Protein AF-A0A383AVW8-F1 (afdb_monomer)

Radius of gyration: 27.73 Å; Cα contacts (8 Å, |Δi|>4): 42; chains: 1; bounding box: 60×27×69 Å

Nearest PDB structures (foldseek):
  5b3h-assembly2_E  TM=4.898E-01  e=8.599E+00  Arabidopsis thaliana

Secondary structure (DSSP, 8-state):
-HHHHHHHHHHHHHTTS------------PPEEEE-PPPP-SSS-HHHHHHHHHHHHHHHHHTSSEEEE-GGGT--

Structure (mmCIF, N/CA/C/O backbone):
data_AF-A0A383AVW8-F1
#
_entry.id   AF-A0A383AVW8-F1
#
loop_
_atom_site.group_PDB
_atom_site.id
_atom_site.type_symbol
_atom_site.label_atom_id
_atom_site.label_alt_id
_atom_site.label_comp_id
_atom_site.label_asym_id
_atom_site.label_entity_id
_atom_site.label_seq_id
_atom_site.pdbx_PDB_ins_code
_atom_site.Cartn_x
_atom_site.Cartn_y
_atom_site.Cartn_z
_atom_site.occupancy
_atom_site.B_iso_or_equiv
_atom_site.auth_seq_id
_atom_site.auth_comp_id
_atom_site.auth_asym_id
_atom_site.auth_atom_id
_atom_site.pdbx_PDB_model_num
ATOM 1 N N . MET A 1 1 ? 42.083 -16.608 -54.799 1.00 65.75 1 MET A N 1
ATOM 2 C CA . MET A 1 1 ? 42.592 -15.666 -53.772 1.00 65.75 1 MET A CA 1
ATOM 3 C C . MET A 1 1 ? 41.627 -14.511 -53.508 1.00 65.75 1 MET A C 1
ATOM 5 O O . MET A 1 1 ? 41.161 -14.394 -52.388 1.00 65.75 1 MET A O 1
ATOM 9 N N . LYS A 1 2 ? 41.230 -13.732 -54.528 1.00 61.41 2 LYS A N 1
ATOM 10 C CA . LYS A 1 2 ? 40.316 -12.576 -54.385 1.00 61.41 2 LYS A CA 1
ATOM 11 C C . LYS A 1 2 ? 38.983 -12.883 -53.674 1.00 61.41 2 LYS A C 1
ATOM 13 O O . LYS A 1 2 ? 38.613 -12.166 -52.762 1.00 61.41 2 LYS A O 1
ATOM 18 N N . LYS A 1 3 ? 38.311 -13.990 -54.023 1.00 61.97 3 LYS A N 1
ATOM 19 C CA . LYS A 1 3 ? 37.008 -14.365 -53.432 1.00 61.97 3 LYS A CA 1
ATOM 20 C C . LYS A 1 3 ? 37.094 -14.740 -51.945 1.00 61.97 3 LYS A C 1
ATOM 22 O O . LYS A 1 3 ? 36.196 -14.416 -51.185 1.00 61.97 3 LYS A O 1
ATOM 27 N N . ILE A 1 4 ? 38.193 -15.378 -51.537 1.00 77.19 4 ILE A N 1
ATOM 28 C CA . ILE A 1 4 ? 38.427 -15.802 -50.146 1.00 77.19 4 ILE A CA 1
ATOM 29 C C . ILE A 1 4 ? 38.739 -14.579 -49.272 1.00 77.19 4 ILE A C 1
ATOM 31 O O . ILE A 1 4 ? 38.194 -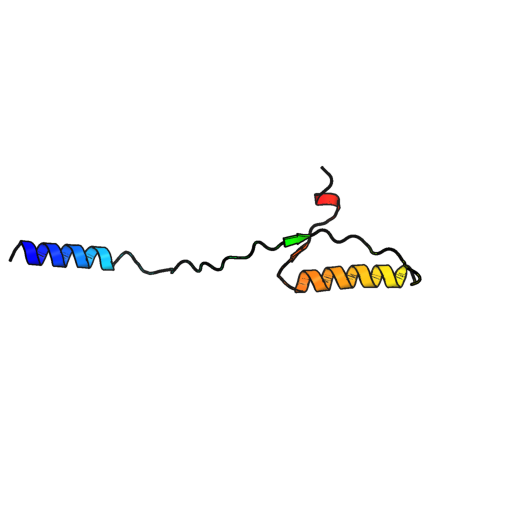14.451 -48.184 1.00 77.19 4 ILE A O 1
ATOM 35 N N . VAL A 1 5 ? 39.534 -13.633 -49.787 1.00 77.62 5 VAL A N 1
ATOM 36 C CA . VAL A 1 5 ? 39.844 -12.370 -49.096 1.00 77.62 5 VAL A CA 1
ATOM 37 C C . VAL A 1 5 ? 38.600 -11.492 -48.939 1.00 77.62 5 VAL A C 1
ATOM 39 O O . VAL A 1 5 ? 38.394 -10.930 -47.871 1.00 77.62 5 VAL A O 1
ATOM 42 N N . THR A 1 6 ? 37.731 -11.414 -49.952 1.00 73.75 6 THR A N 1
ATOM 43 C CA . THR A 1 6 ? 36.476 -10.649 -49.853 1.00 73.75 6 THR A CA 1
ATOM 44 C C . THR A 1 6 ? 35.491 -11.267 -48.860 1.00 73.75 6 THR A C 1
ATOM 46 O O . THR A 1 6 ? 34.854 -10.527 -48.124 1.00 73.75 6 THR A O 1
ATOM 49 N N . ILE A 1 7 ? 35.390 -12.600 -48.787 1.00 77.62 7 ILE A N 1
ATOM 50 C CA . ILE A 1 7 ? 34.516 -13.280 -47.814 1.00 77.62 7 ILE A CA 1
ATOM 51 C C . ILE A 1 7 ? 35.019 -13.066 -46.381 1.00 77.62 7 ILE A C 1
ATOM 53 O O . ILE A 1 7 ? 34.216 -12.781 -45.498 1.00 77.62 7 ILE A O 1
ATOM 57 N N . ILE A 1 8 ? 36.335 -13.136 -46.154 1.00 76.81 8 ILE A N 1
ATOM 58 C CA . ILE A 1 8 ? 36.929 -12.869 -44.835 1.00 76.81 8 ILE A CA 1
ATOM 59 C C . ILE A 1 8 ? 36.752 -11.397 -44.451 1.00 76.81 8 ILE A C 1
ATOM 61 O O . ILE A 1 8 ? 36.365 -11.113 -43.323 1.00 76.81 8 ILE A O 1
ATOM 65 N N . LEU A 1 9 ? 36.956 -10.465 -45.386 1.00 67.31 9 LEU A N 1
ATOM 66 C CA . LEU A 1 9 ? 36.746 -9.038 -45.136 1.00 67.31 9 LEU A CA 1
ATOM 67 C C . LEU A 1 9 ? 35.268 -8.713 -44.860 1.00 67.31 9 LEU A C 1
ATOM 69 O O . LEU A 1 9 ? 34.977 -7.883 -44.007 1.00 67.31 9 LEU A O 1
ATOM 73 N N . PHE A 1 10 ? 34.336 -9.400 -45.527 1.00 72.56 10 PHE A N 1
ATOM 74 C CA . PHE A 1 10 ? 32.899 -9.246 -45.292 1.00 72.56 10 PHE A CA 1
ATOM 75 C C . PHE A 1 10 ? 32.466 -9.821 -43.931 1.00 72.56 10 PHE A C 1
ATOM 77 O O . PHE A 1 10 ? 31.724 -9.166 -43.204 1.00 72.56 10 PHE A O 1
ATOM 84 N N . LEU A 1 11 ? 32.990 -10.990 -43.540 1.00 65.88 11 LEU A N 1
ATOM 85 C CA . LEU A 1 11 ? 32.743 -11.603 -42.224 1.00 65.88 11 LEU A CA 1
ATOM 86 C C . LEU A 1 11 ? 33.299 -10.769 -41.059 1.00 65.88 11 LEU A C 1
ATOM 88 O O . LEU A 1 11 ? 32.698 -10.727 -39.985 1.00 65.88 11 LEU A O 1
ATOM 92 N N . LEU A 1 12 ? 34.423 -10.080 -41.266 1.00 65.69 12 LEU A N 1
ATOM 93 C CA . LEU A 1 12 ? 35.050 -9.242 -40.240 1.00 65.69 12 LEU A CA 1
ATOM 94 C C . LEU A 1 12 ? 34.287 -7.921 -40.027 1.00 65.69 12 LEU A C 1
ATOM 96 O O . LEU A 1 12 ? 34.246 -7.418 -38.909 1.00 65.69 12 LEU A O 1
ATOM 100 N N . VAL A 1 13 ? 33.608 -7.404 -41.059 1.00 61.81 13 VAL A N 1
ATOM 101 C CA . VAL A 1 13 ? 32.732 -6.221 -40.949 1.00 61.81 13 VAL A CA 1
ATOM 102 C C . VAL A 1 13 ? 31.448 -6.534 -40.170 1.00 61.81 13 VAL A C 1
ATOM 104 O O . V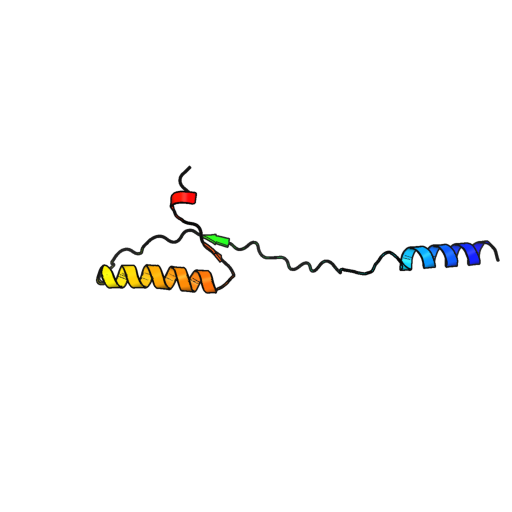AL A 1 13 ? 31.013 -5.709 -39.369 1.00 61.81 13 VAL A O 1
ATOM 107 N N . THR A 1 14 ? 30.863 -7.727 -40.325 1.00 58.69 14 THR A N 1
ATOM 108 C CA . THR A 1 14 ? 29.665 -8.119 -39.555 1.00 58.69 14 THR A CA 1
ATOM 109 C C . THR A 1 14 ? 29.948 -8.393 -38.076 1.00 58.69 14 THR A C 1
ATOM 111 O O . THR A 1 14 ? 29.055 -8.234 -37.251 1.00 58.69 14 THR A O 1
ATOM 114 N N . ALA A 1 15 ? 31.184 -8.755 -37.717 1.00 56.16 15 ALA A N 1
ATOM 115 C CA . ALA A 1 15 ? 31.559 -9.045 -36.331 1.00 56.16 15 ALA A CA 1
ATOM 116 C C . ALA A 1 15 ? 31.712 -7.790 -35.444 1.00 56.16 15 ALA A C 1
ATOM 118 O O . ALA A 1 15 ? 31.722 -7.913 -34.224 1.00 56.16 15 ALA A O 1
ATOM 119 N N . VAL A 1 16 ? 31.806 -6.584 -36.024 1.00 55.72 16 VAL A N 1
ATOM 120 C CA . VAL A 1 16 ? 31.977 -5.320 -35.269 1.00 55.72 16 VAL A CA 1
ATOM 121 C C . VAL A 1 16 ? 30.635 -4.641 -34.932 1.00 55.72 16 VAL A C 1
ATOM 123 O O . VAL A 1 16 ? 30.609 -3.638 -34.227 1.00 55.72 16 VAL A O 1
ATOM 126 N N . ALA A 1 17 ? 29.498 -5.185 -35.378 1.00 56.09 17 ALA A N 1
ATOM 127 C CA . ALA A 1 17 ? 28.187 -4.541 -35.223 1.00 56.09 17 ALA A CA 1
ATOM 128 C C . ALA A 1 17 ? 27.286 -5.126 -34.117 1.00 56.09 17 ALA A C 1
ATOM 130 O O . ALA A 1 17 ? 26.121 -4.747 -34.029 1.00 56.09 17 ALA A O 1
ATOM 131 N N . GLN A 1 18 ? 27.782 -6.034 -33.275 1.00 54.56 18 GLN A N 1
ATOM 132 C CA . GLN A 1 18 ? 26.987 -6.625 -32.193 1.00 54.56 18 GLN A CA 1
ATOM 133 C C . GLN A 1 18 ? 27.813 -6.721 -30.908 1.00 54.56 18 GLN A C 1
ATOM 135 O O . GLN A 1 18 ? 28.115 -7.806 -30.421 1.00 54.56 18 GLN A O 1
ATOM 140 N N . ASP A 1 19 ? 28.147 -5.561 -30.334 1.00 46.12 19 ASP A N 1
ATOM 141 C CA . ASP A 1 19 ? 28.110 -5.461 -28.875 1.00 46.12 19 ASP A CA 1
ATOM 142 C C . ASP A 1 19 ? 26.637 -5.628 -28.503 1.00 46.12 19 ASP A C 1
ATOM 144 O O . ASP A 1 19 ? 25.819 -4.708 -28.595 1.00 46.12 19 ASP A O 1
ATOM 148 N N . GLU A 1 20 ? 26.272 -6.881 -28.254 1.00 56.25 20 GLU A N 1
ATOM 149 C CA . GLU A 1 20 ? 25.008 -7.245 -27.661 1.00 56.25 20 GLU A CA 1
ATOM 150 C C . GLU A 1 20 ? 24.916 -6.557 -26.290 1.00 56.25 20 GLU A C 1
ATOM 152 O O . GLU A 1 20 ? 25.112 -7.155 -25.234 1.00 56.25 20 GLU A O 1
ATOM 157 N N . ALA A 1 21 ? 24.391 -5.334 -26.293 1.00 47.00 21 ALA A N 1
ATOM 158 C CA . ALA A 1 21 ? 23.237 -5.062 -25.460 1.00 47.00 21 ALA A CA 1
ATOM 159 C C . ALA A 1 21 ? 22.146 -6.060 -25.881 1.00 47.00 21 ALA A C 1
ATOM 161 O O . ALA A 1 21 ? 21.194 -5.698 -26.574 1.00 47.00 21 ALA A O 1
ATOM 162 N N . ALA A 1 22 ? 22.337 -7.340 -25.529 1.00 48.22 22 ALA A N 1
ATOM 163 C CA . ALA A 1 22 ? 21.334 -8.377 -25.590 1.00 48.22 22 ALA A CA 1
ATOM 164 C C . ALA A 1 22 ? 20.184 -7.783 -24.810 1.00 48.22 22 ALA A C 1
ATOM 166 O O . ALA A 1 22 ? 20.244 -7.636 -23.586 1.00 48.22 22 ALA A O 1
ATOM 167 N N . VAL A 1 23 ? 19.216 -7.295 -25.582 1.00 53.09 23 VAL A N 1
ATOM 168 C CA . VAL A 1 23 ? 18.022 -6.633 -25.120 1.00 53.09 23 VAL A CA 1
ATOM 169 C C . VAL A 1 23 ? 17.470 -7.570 -24.081 1.00 53.09 23 VAL A C 1
ATOM 171 O O . VAL A 1 23 ? 16.941 -8.636 -24.402 1.00 53.09 23 VAL A O 1
ATOM 174 N N . ALA A 1 24 ? 17.673 -7.187 -22.823 1.00 48.25 24 ALA A N 1
ATOM 175 C CA . ALA A 1 24 ? 17.025 -7.800 -21.707 1.00 48.25 24 ALA A CA 1
ATOM 176 C C . ALA A 1 24 ? 15.54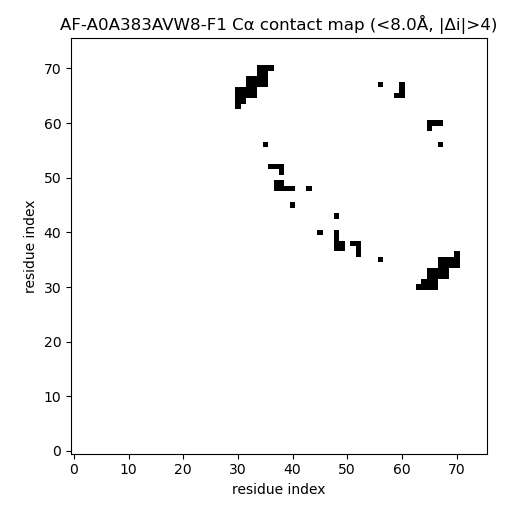8 -7.618 -22.010 1.00 48.25 24 ALA A C 1
ATOM 178 O O . ALA A 1 24 ? 14.929 -6.615 -21.660 1.00 48.25 24 ALA A O 1
ATOM 179 N N . THR A 1 25 ? 14.958 -8.630 -22.631 1.00 45.53 25 THR A N 1
ATOM 180 C CA . THR A 1 25 ? 13.549 -8.929 -22.518 1.00 45.53 25 THR A CA 1
ATOM 181 C C . THR A 1 25 ? 13.324 -9.383 -21.074 1.00 45.53 25 THR A C 1
ATOM 183 O O . THR A 1 25 ? 12.756 -10.433 -20.792 1.00 45.53 25 THR A O 1
ATOM 186 N N . LYS A 1 26 ? 13.674 -8.513 -20.106 1.00 45.59 26 LYS A N 1
ATOM 187 C CA . LYS A 1 26 ? 12.772 -8.230 -19.006 1.00 45.59 26 LYS A CA 1
ATOM 188 C C . LYS A 1 26 ? 11.489 -7.841 -19.712 1.00 45.59 26 LYS A C 1
ATOM 190 O O . LYS A 1 26 ? 11.275 -6.687 -20.070 1.00 45.59 26 LYS A O 1
ATOM 195 N N . LYS A 1 27 ? 10.650 -8.846 -19.941 1.00 47.03 27 LYS A N 1
ATOM 196 C CA . LYS A 1 27 ? 9.211 -8.706 -20.006 1.00 47.03 27 LYS A CA 1
ATOM 197 C C . LYS A 1 27 ? 8.873 -8.017 -18.690 1.00 47.03 27 LYS A C 1
ATOM 199 O O . LYS A 1 27 ? 8.654 -8.671 -17.677 1.00 47.03 27 LYS A O 1
ATOM 204 N N . SER A 1 28 ? 9.022 -6.695 -18.658 1.00 54.03 28 SER A N 1
ATOM 205 C CA . SER A 1 28 ? 8.604 -5.865 -17.555 1.00 54.03 28 SER A CA 1
ATOM 206 C C . SER A 1 28 ? 7.104 -6.025 -17.605 1.00 54.03 28 SER A C 1
ATOM 208 O O . SER A 1 28 ? 6.416 -5.387 -18.393 1.00 54.03 28 SER A O 1
ATOM 210 N N . SER A 1 29 ? 6.608 -7.026 -16.879 1.00 64.06 29 SER A N 1
ATOM 211 C CA . SER A 1 29 ? 5.191 -7.207 -16.640 1.00 64.06 29 SER A CA 1
ATOM 212 C C . SER A 1 29 ? 4.705 -5.836 -16.211 1.00 64.06 29 SER A C 1
ATOM 214 O O . SER A 1 29 ? 5.118 -5.352 -15.152 1.00 64.06 29 SER A O 1
ATOM 216 N N . ALA A 1 30 ? 3.994 -5.148 -17.109 1.00 73.31 30 ALA A N 1
ATOM 217 C CA . ALA A 1 30 ? 3.639 -3.758 -16.908 1.00 73.31 30 ALA A CA 1
ATOM 218 C C . ALA A 1 30 ? 2.953 -3.687 -15.547 1.00 73.31 30 ALA A C 1
ATOM 220 O O . ALA A 1 30 ? 1.975 -4.403 -15.323 1.00 73.31 30 ALA A O 1
ATOM 221 N N . LYS A 1 31 ? 3.537 -2.923 -14.611 1.00 79.31 31 LYS A N 1
ATOM 222 C CA . LYS A 1 31 ? 3.046 -2.875 -13.230 1.00 79.31 31 LYS A CA 1
ATOM 223 C C . LYS A 1 31 ? 1.556 -2.581 -13.273 1.00 79.31 31 LYS A C 1
ATOM 225 O O . LYS A 1 31 ? 1.155 -1.599 -13.907 1.00 79.31 31 LYS A O 1
ATOM 230 N N . LYS A 1 32 ? 0.755 -3.441 -12.643 1.00 86.56 32 LYS A N 1
ATOM 231 C CA . LYS A 1 32 ? -0.701 -3.307 -12.669 1.00 86.56 32 LYS A CA 1
ATOM 232 C C . LYS A 1 32 ? -1.054 -1.998 -11.973 1.00 86.56 32 LYS A C 1
ATOM 234 O O . LYS A 1 32 ? -0.640 -1.776 -10.837 1.00 86.56 32 LYS A O 1
ATOM 239 N N . THR A 1 33 ? -1.770 -1.123 -12.666 1.00 89.00 33 THR A N 1
ATOM 240 C CA . THR A 1 33 ? -2.231 0.134 -12.081 1.00 89.00 33 THR A CA 1
ATOM 241 C C . THR A 1 33 ? -3.490 -0.138 -11.265 1.00 89.00 33 THR A C 1
ATOM 243 O O . THR A 1 33 ? -4.440 -0.720 -11.786 1.00 89.00 33 THR A O 1
ATOM 246 N N . VAL A 1 34 ? -3.481 0.231 -9.986 1.00 88.56 34 VAL A N 1
ATOM 247 C CA . VAL A 1 34 ? -4.572 -0.046 -9.042 1.00 88.56 34 VAL A CA 1
ATOM 248 C C . VAL A 1 34 ? -4.859 1.207 -8.221 1.00 88.56 34 VAL A C 1
ATOM 250 O O . VAL A 1 34 ? -3.935 1.847 -7.723 1.00 88.56 34 VAL A O 1
ATOM 253 N N . ALA A 1 35 ? -6.139 1.539 -8.061 1.00 89.56 35 ALA A N 1
ATOM 254 C CA . ALA A 1 35 ? -6.596 2.527 -7.090 1.00 89.56 35 ALA A CA 1
ATOM 255 C C . ALA A 1 35 ? -7.061 1.820 -5.816 1.00 89.56 35 ALA A C 1
ATOM 257 O O . ALA A 1 35 ? -7.806 0.843 -5.886 1.00 89.56 35 ALA A O 1
ATOM 258 N N . VAL A 1 36 ? -6.625 2.320 -4.660 1.00 87.19 36 VAL A N 1
ATOM 259 C CA . VAL A 1 36 ? -6.988 1.774 -3.347 1.00 87.19 36 VAL A CA 1
ATOM 260 C C . VAL A 1 36 ? -7.919 2.748 -2.635 1.00 87.19 36 VAL A C 1
ATOM 262 O O . VAL A 1 36 ? -7.537 3.878 -2.311 1.00 87.19 36 VAL A O 1
ATOM 265 N N . PHE A 1 37 ? -9.142 2.291 -2.392 1.00 89.06 37 PHE A N 1
ATOM 266 C CA . PHE A 1 37 ? -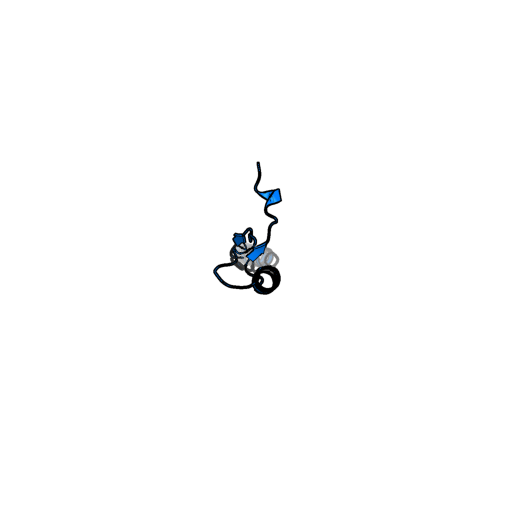10.170 3.009 -1.648 1.00 89.06 37 PHE A CA 1
ATOM 267 C C . PHE A 1 37 ? -9.983 2.784 -0.146 1.00 89.06 37 PHE A C 1
ATOM 269 O O . PHE A 1 37 ? -9.309 1.836 0.257 1.00 89.06 37 PHE A O 1
ATOM 276 N N . ASP A 1 38 ? -10.538 3.682 0.666 1.00 90.19 38 ASP A N 1
ATOM 277 C CA . ASP A 1 38 ? -10.597 3.459 2.110 1.00 90.19 38 ASP A CA 1
ATOM 278 C C . ASP A 1 38 ? -11.525 2.280 2.396 1.00 90.19 38 ASP A C 1
ATOM 280 O O . ASP A 1 38 ? -12.505 2.060 1.678 1.00 90.19 38 ASP A O 1
ATOM 284 N N . PHE A 1 39 ? -11.176 1.494 3.408 1.00 92.06 39 PHE A N 1
ATOM 285 C CA . PHE A 1 39 ? -11.999 0.373 3.832 1.00 92.06 39 PHE A CA 1
ATOM 286 C C . PHE A 1 39 ? -13.203 0.876 4.633 1.00 92.06 39 PHE A C 1
ATOM 288 O O . PHE A 1 39 ? -13.123 1.868 5.353 1.00 92.06 39 PHE A O 1
ATOM 295 N N . GLU A 1 40 ? -14.316 0.162 4.513 1.00 92.25 40 GLU A N 1
ATOM 296 C CA . GLU A 1 40 ? -15.499 0.367 5.348 1.00 92.25 40 GLU A CA 1
ATOM 297 C C . GLU A 1 40 ? -15.292 -0.317 6.706 1.00 92.25 40 GLU A C 1
ATOM 299 O O . GLU A 1 40 ? -14.738 -1.421 6.779 1.00 92.25 40 GLU A O 1
ATOM 304 N N . SER A 1 41 ? -15.767 0.303 7.786 1.00 90.62 41 SER A N 1
ATOM 305 C CA . SER A 1 41 ? -15.653 -0.236 9.144 1.00 90.62 41 SER A CA 1
ATOM 306 C C . SER A 1 41 ? -16.645 -1.387 9.360 1.00 90.62 41 SER A C 1
ATOM 308 O O . SER A 1 41 ? -17.761 -1.230 9.846 1.00 90.62 41 SER A O 1
ATOM 310 N N . GLN A 1 42 ? -16.246 -2.604 8.989 1.00 92.12 42 GLN A N 1
ATOM 311 C CA . GLN A 1 42 ? -17.054 -3.818 9.179 1.00 92.12 42 GLN A CA 1
ATOM 312 C C . GLN A 1 42 ? -16.965 -4.342 10.627 1.00 92.12 42 GLN A C 1
ATOM 314 O O . GLN A 1 42 ? -16.472 -5.440 10.873 1.00 92.12 42 GLN A O 1
ATOM 319 N N . GLY A 1 43 ? -17.418 -3.545 11.600 1.00 90.12 43 GLY A N 1
ATOM 320 C CA . GLY A 1 43 ? -17.430 -3.919 13.025 1.00 90.12 43 GLY A CA 1
ATOM 321 C C . GLY A 1 43 ? -16.133 -3.634 13.795 1.00 90.12 43 GLY A C 1
ATOM 322 O O . GLY A 1 43 ? -15.988 -4.090 14.926 1.00 90.12 43 GLY A O 1
ATOM 323 N N . ILE A 1 44 ? -15.212 -2.873 13.201 1.00 91.31 44 ILE A N 1
ATOM 324 C CA . ILE A 1 44 ? -14.003 -2.325 13.841 1.00 91.31 44 ILE A CA 1
ATOM 325 C C . ILE A 1 44 ? -14.108 -0.801 13.949 1.00 91.31 44 ILE A C 1
ATOM 327 O O . ILE A 1 44 ? -14.946 -0.190 13.284 1.00 91.31 44 ILE A O 1
ATOM 331 N N . GLY A 1 45 ? -13.274 -0.166 14.775 1.00 94.12 45 GLY A N 1
ATOM 332 C CA . GLY A 1 45 ? -13.298 1.290 14.907 1.00 94.12 45 GLY A CA 1
ATOM 333 C C . GLY A 1 45 ? -12.935 1.998 13.595 1.00 94.12 45 GLY A C 1
ATOM 334 O O . GLY A 1 45 ? -12.084 1.530 12.835 1.00 94.12 45 GLY A O 1
ATOM 335 N 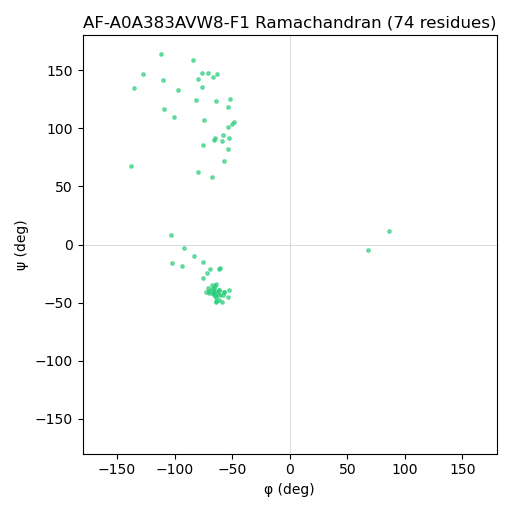N . GLU A 1 46 ? -13.528 3.166 13.333 1.00 93.25 46 GLU A N 1
ATOM 336 C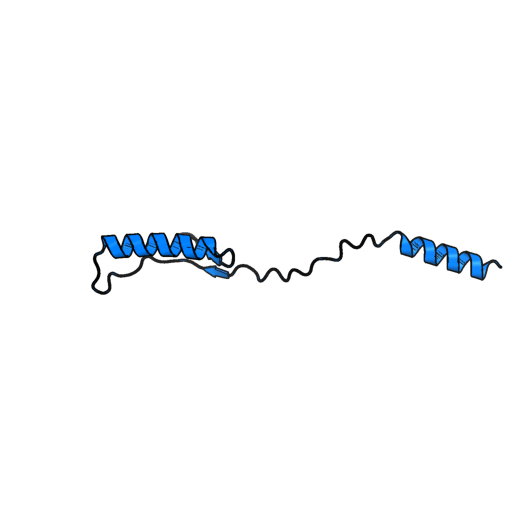 CA . GLU A 1 46 ? -13.180 3.983 12.154 1.00 93.25 46 GLU A CA 1
ATOM 337 C C . GLU A 1 46 ? -11.685 4.336 12.127 1.00 93.25 46 GLU A C 1
ATOM 339 O O . GLU A 1 46 ? -11.036 4.222 11.091 1.00 93.25 46 GLU A O 1
ATOM 344 N N . SER A 1 47 ? -11.111 4.674 13.286 1.00 93.31 47 SER A N 1
ATOM 345 C CA . SER A 1 47 ? -9.678 4.973 13.431 1.00 93.31 47 SER A CA 1
ATOM 346 C C . SER A 1 47 ? -8.783 3.778 13.066 1.00 93.31 47 SER A C 1
ATOM 348 O O . SER A 1 47 ? -7.755 3.924 12.397 1.00 93.31 47 SER A O 1
ATOM 350 N N . GLU A 1 48 ? -9.195 2.567 13.444 1.00 94.00 48 GLU A N 1
ATOM 351 C CA . GLU A 1 48 ? -8.475 1.335 13.106 1.00 94.00 48 GLU A CA 1
ATOM 352 C C . GLU A 1 48 ? -8.590 1.024 11.613 1.00 94.00 48 GLU A C 1
ATOM 354 O O . GLU A 1 48 ? -7.608 0.652 10.973 1.00 94.00 48 GLU A O 1
ATOM 359 N N . THR A 1 49 ? -9.774 1.245 11.042 1.00 95.44 49 THR A N 1
ATOM 360 C CA . THR A 1 49 ? -10.047 1.064 9.612 1.00 95.44 49 THR A CA 1
ATOM 361 C C . THR A 1 49 ? -9.226 2.033 8.759 1.00 95.44 49 THR A C 1
ATOM 363 O O . THR A 1 49 ? -8.660 1.644 7.732 1.00 95.44 49 THR A O 1
ATOM 366 N N . LEU A 1 50 ? -9.091 3.285 9.201 1.00 93.56 50 LEU A N 1
ATOM 367 C CA . LEU A 1 50 ? -8.235 4.278 8.559 1.00 93.56 50 LEU A CA 1
ATOM 368 C C . LEU A 1 50 ? -6.763 3.858 8.630 1.00 93.56 50 LEU A C 1
ATOM 370 O O . LEU A 1 50 ? -6.091 3.791 7.601 1.00 93.56 50 LEU A O 1
ATOM 374 N N . THR A 1 51 ? -6.295 3.466 9.819 1.00 95.38 51 THR A N 1
ATOM 375 C CA . THR A 1 51 ? -4.927 2.961 10.023 1.00 95.38 51 THR A CA 1
ATOM 376 C C . THR A 1 51 ? -4.640 1.750 9.129 1.00 95.38 51 THR A C 1
ATOM 378 O O . THR A 1 51 ? -3.564 1.639 8.539 1.00 95.38 51 THR A O 1
ATOM 381 N N . PHE A 1 52 ? -5.600 0.835 8.987 1.00 94.94 52 PHE A N 1
ATOM 382 C CA . PHE A 1 52 ? -5.492 -0.310 8.088 1.00 94.94 52 PHE A CA 1
ATOM 383 C C . PHE A 1 52 ? -5.413 0.122 6.620 1.00 94.94 52 PHE A C 1
ATOM 385 O O . PHE A 1 52 ? -4.547 -0.362 5.894 1.00 94.94 52 PHE A O 1
ATOM 392 N N . SER A 1 53 ? -6.262 1.059 6.194 1.00 93.44 53 SER A N 1
ATOM 393 C CA . SER A 1 53 ? -6.266 1.601 4.828 1.00 93.44 53 SER A CA 1
ATOM 394 C C . SER A 1 53 ? -4.914 2.224 4.466 1.00 93.44 53 SER A C 1
ATOM 396 O O . SER A 1 53 ? -4.376 1.971 3.386 1.00 93.44 53 SER A O 1
ATOM 398 N N . GLU A 1 54 ? -4.326 2.991 5.384 1.00 94.06 54 GLU A N 1
ATOM 399 C CA . GLU A 1 54 ? -2.993 3.580 5.228 1.00 94.06 54 GLU A CA 1
ATOM 400 C C . GLU A 1 54 ? -1.900 2.512 5.141 1.00 94.06 54 GLU A C 1
ATOM 402 O O . GLU A 1 54 ? -1.094 2.518 4.206 1.00 94.06 54 GLU A O 1
ATOM 407 N N . ARG A 1 55 ? -1.895 1.551 6.074 1.00 95.25 55 ARG A N 1
ATOM 408 C CA . ARG A 1 55 ? -0.921 0.451 6.072 1.00 95.25 55 ARG A CA 1
ATOM 409 C C . ARG A 1 55 ? -1.020 -0.387 4.806 1.00 95.25 55 ARG A C 1
ATOM 411 O O . ARG A 1 55 ? 0.005 -0.695 4.210 1.00 95.25 55 ARG A O 1
ATOM 418 N N . PHE A 1 56 ? -2.230 -0.708 4.361 1.00 93.88 56 PHE A N 1
ATOM 419 C CA . PHE A 1 56 ? -2.460 -1.472 3.141 1.00 93.88 56 PHE A CA 1
ATOM 420 C C . PHE A 1 56 ? -1.940 -0.729 1.905 1.00 93.88 56 PHE A C 1
ATOM 422 O O . PHE A 1 56 ? -1.268 -1.333 1.070 1.00 93.88 56 PHE A O 1
ATOM 429 N N . ARG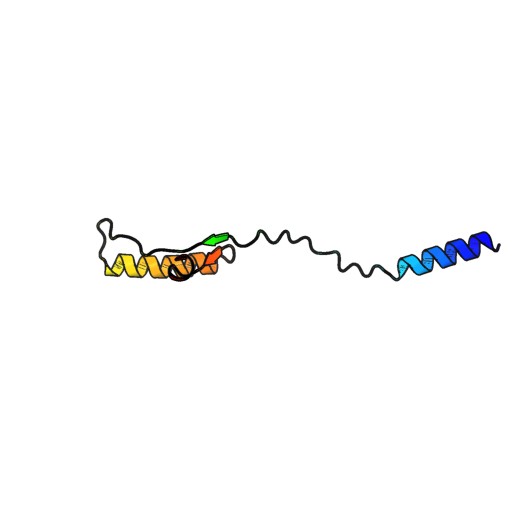 A 1 57 ? -2.172 0.588 1.798 1.00 92.38 57 ARG A N 1
ATOM 430 C CA . ARG A 1 57 ? -1.599 1.402 0.712 1.00 92.38 57 ARG A CA 1
ATOM 431 C C . ARG A 1 57 ? -0.076 1.340 0.702 1.00 92.38 57 ARG A C 1
ATOM 433 O O . ARG A 1 57 ? 0.504 1.073 -0.350 1.00 92.38 57 ARG A O 1
ATOM 440 N N . THR A 1 58 ? 0.564 1.545 1.850 1.00 93.25 58 THR A N 1
ATOM 441 C CA . THR A 1 58 ? 2.027 1.475 1.959 1.00 93.25 58 THR A CA 1
ATOM 442 C C . THR A 1 58 ? 2.546 0.087 1.594 1.00 93.25 58 THR A C 1
ATOM 444 O O . THR A 1 58 ? 3.444 -0.033 0.764 1.00 93.25 58 THR A O 1
ATOM 447 N N . GLU A 1 59 ? 1.942 -0.969 2.137 1.00 93.62 59 GLU A N 1
ATOM 448 C CA . GLU A 1 59 ? 2.404 -2.343 1.932 1.00 93.62 59 GLU A CA 1
ATOM 449 C C . GLU A 1 59 ? 2.284 -2.773 0.466 1.00 93.62 59 GLU A C 1
ATOM 451 O O . GLU A 1 59 ? 3.229 -3.303 -0.118 1.00 93.62 59 GLU A O 1
ATOM 456 N N . ILE A 1 60 ? 1.159 -2.461 -0.184 1.00 91.69 60 ILE A N 1
ATOM 457 C CA . ILE A 1 60 ? 0.965 -2.749 -1.608 1.00 91.69 60 ILE A CA 1
ATOM 458 C C . ILE A 1 60 ? 1.930 -1.928 -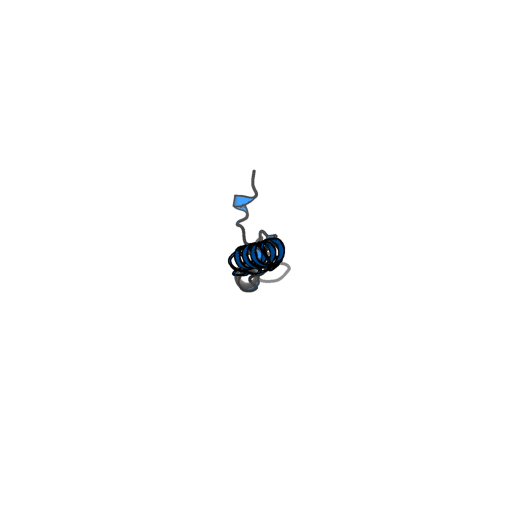2.476 1.00 91.69 60 ILE A C 1
ATOM 460 O O . ILE A 1 60 ? 2.454 -2.451 -3.464 1.00 91.69 60 ILE A O 1
ATOM 464 N N . GLY A 1 61 ? 2.215 -0.675 -2.107 1.00 88.31 61 GLY A N 1
ATOM 465 C CA . GLY A 1 61 ? 3.231 0.149 -2.768 1.00 88.31 61 GLY A CA 1
ATOM 466 C C . GLY A 1 61 ? 4.638 -0.451 -2.668 1.00 88.31 61 GLY A C 1
ATOM 467 O O . GLY A 1 61 ? 5.377 -0.470 -3.657 1.00 88.31 61 GLY A O 1
ATOM 468 N N . ASN A 1 62 ? 4.972 -1.028 -1.512 1.00 91.12 62 ASN A N 1
ATOM 469 C CA . ASN A 1 62 ? 6.270 -1.648 -1.237 1.00 91.12 62 ASN A CA 1
ATOM 470 C C . ASN A 1 62 ? 6.511 -2.946 -2.022 1.00 91.12 62 ASN A C 1
ATOM 472 O O . ASN A 1 62 ? 7.661 -3.305 -2.264 1.00 91.12 62 ASN A O 1
ATOM 476 N N . THR A 1 63 ? 5.459 -3.620 -2.505 1.00 89.62 63 THR A N 1
ATOM 477 C CA . THR A 1 63 ? 5.605 -4.832 -3.340 1.00 89.62 63 THR A CA 1
ATOM 478 C C . THR A 1 63 ? 6.346 -4.582 -4.657 1.00 89.62 63 THR A C 1
ATOM 480 O O . THR A 1 63 ? 6.813 -5.520 -5.301 1.00 89.62 63 THR A O 1
ATOM 483 N N . GLY A 1 64 ? 6.400 -3.329 -5.127 1.00 83.75 64 GLY A N 1
ATOM 484 C CA . GLY A 1 64 ? 7.054 -2.952 -6.380 1.00 83.75 64 GLY A CA 1
ATOM 485 C C . GLY A 1 64 ? 6.373 -3.475 -7.654 1.00 83.75 64 GLY A C 1
ATOM 486 O O . GLY A 1 64 ? 6.793 -3.090 -8.749 1.00 83.75 64 GLY A O 1
ATOM 487 N N . ALA A 1 65 ? 5.320 -4.290 -7.536 1.00 83.88 65 ALA A N 1
ATOM 488 C CA . ALA A 1 65 ? 4.573 -4.897 -8.640 1.00 83.88 65 ALA A CA 1
ATOM 489 C C . ALA A 1 65 ? 3.340 -4.077 -9.067 1.00 83.88 65 ALA A C 1
ATOM 491 O O . ALA A 1 65 ? 2.835 -4.240 -10.182 1.00 83.88 65 ALA A O 1
ATOM 492 N N . ILE A 1 66 ? 2.873 -3.178 -8.199 1.00 86.88 66 ILE A N 1
ATOM 493 C CA . ILE A 1 66 ? 1.676 -2.358 -8.394 1.00 86.88 66 ILE A CA 1
ATOM 494 C C . ILE A 1 66 ? 2.072 -0.892 -8.603 1.00 86.88 66 ILE A C 1
ATOM 496 O O . ILE A 1 66 ? 3.000 -0.387 -7.972 1.00 86.88 66 ILE A O 1
ATOM 500 N N . ARG A 1 67 ? 1.366 -0.194 -9.498 1.00 86.44 67 ARG A N 1
ATOM 501 C CA . ARG A 1 67 ? 1.387 1.272 -9.583 1.00 86.44 67 ARG A CA 1
ATOM 502 C C . ARG A 1 67 ? 0.126 1.798 -8.908 1.00 86.44 67 ARG A C 1
ATOM 504 O O . ARG A 1 67 ? -0.967 1.616 -9.438 1.00 86.44 67 ARG A O 1
ATOM 511 N N . LEU A 1 68 ? 0.284 2.428 -7.751 1.00 88.31 68 LEU A N 1
ATOM 512 C CA . LEU A 1 68 ? -0.832 3.055 -7.054 1.00 88.31 68 LEU A CA 1
ATOM 513 C C . LEU A 1 68 ? -1.199 4.369 -7.738 1.00 88.31 68 LEU A C 1
ATOM 515 O O . LEU A 1 68 ? -0.317 5.149 -8.099 1.00 88.31 68 LEU A O 1
ATOM 519 N N . ILE A 1 69 ? -2.495 4.592 -7.929 1.00 86.38 69 ILE A N 1
ATOM 520 C CA . ILE A 1 69 ? -3.035 5.872 -8.385 1.00 86.38 69 ILE A CA 1
ATOM 521 C C . ILE A 1 69 ? -4.135 6.337 -7.445 1.00 86.38 69 ILE A C 1
ATOM 523 O O . ILE A 1 69 ? -4.874 5.531 -6.874 1.00 86.38 69 ILE A O 1
ATOM 527 N N . GLU A 1 70 ? -4.231 7.650 -7.280 1.00 76.81 70 GLU A N 1
ATOM 528 C CA . GLU A 1 70 ? -5.296 8.251 -6.494 1.00 76.81 70 GLU A CA 1
ATOM 529 C C . GLU A 1 70 ? -6.633 8.143 -7.221 1.00 76.81 70 GLU A C 1
ATOM 531 O O . GLU A 1 70 ? -6.712 8.212 -8.447 1.00 76.81 70 GLU A O 1
ATOM 536 N N . ARG A 1 71 ? -7.707 8.019 -6.440 1.00 67.94 71 ARG A N 1
ATOM 537 C CA . ARG A 1 71 ? -9.089 7.914 -6.921 1.00 67.94 71 ARG A CA 1
ATOM 538 C C . ARG A 1 71 ? -9.466 9.058 -7.876 1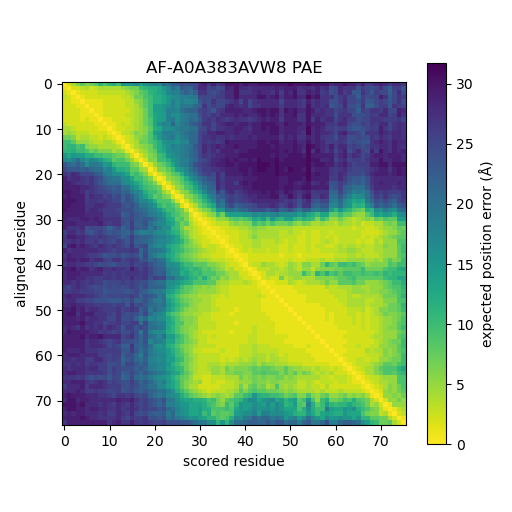.00 67.94 71 ARG A C 1
ATOM 540 O O . ARG A 1 71 ? -10.073 8.816 -8.913 1.00 67.94 71 ARG A O 1
ATOM 547 N N . LYS A 1 72 ? -9.000 10.276 -7.565 1.00 62.84 72 LYS A N 1
ATOM 548 C CA . LYS A 1 72 ? -9.190 11.489 -8.379 1.00 62.84 72 LYS A CA 1
ATOM 549 C C . LYS A 1 72 ? -8.593 11.381 -9.786 1.00 62.84 72 LYS A C 1
ATOM 551 O O . LYS A 1 72 ? -8.993 12.125 -10.666 1.00 62.84 72 LYS A O 1
ATOM 556 N N . ALA A 1 73 ? -7.649 10.464 -10.010 1.00 60.56 73 ALA A N 1
ATOM 557 C CA . ALA A 1 73 ? -7.047 10.243 -11.320 1.00 60.56 73 ALA A CA 1
ATOM 558 C C . ALA A 1 73 ? -7.882 9.323 -12.236 1.00 60.56 73 ALA A C 1
ATOM 560 O O . ALA A 1 73 ? -7.544 9.201 -13.413 1.00 60.56 73 ALA A O 1
ATOM 561 N N . LEU A 1 74 ? -8.935 8.661 -11.724 1.00 62.62 74 LEU A N 1
ATOM 562 C CA . LEU A 1 74 ? -9.841 7.825 -12.530 1.00 62.62 74 LEU A CA 1
ATOM 563 C C . LEU A 1 74 ? -11.177 8.493 -12.868 1.00 62.62 74 LEU A C 1
ATOM 565 O O . LEU A 1 74 ? -11.872 7.991 -13.750 1.00 62.62 74 LEU A O 1
ATOM 569 N N . GLU A 1 75 ? -11.552 9.576 -12.190 1.00 60.19 75 GLU A N 1
ATOM 570 C CA . GLU A 1 75 ? -12.778 10.311 -12.508 1.00 60.19 75 GLU A CA 1
ATOM 571 C C . GLU A 1 75 ? -12.545 11.115 -13.797 1.00 60.19 75 GLU A C 1
ATOM 573 O O . GLU A 1 75 ? -11.759 12.063 -13.823 1.00 60.19 75 GLU A O 1
ATOM 578 N N . LYS A 1 76 ? -13.162 10.659 -14.891 1.00 58.94 76 LYS A N 1
ATOM 579 C CA . LYS A 1 76 ? -13.170 11.297 -16.212 1.00 58.94 76 LYS A CA 1
ATOM 580 C C . LYS A 1 76 ? -14.543 11.876 -16.503 1.00 58.94 76 LYS A C 1
ATOM 582 O O . LYS A 1 76 ? -15.531 11.195 -16.148 1.00 58.94 76 LYS A O 1
#

Solvent-accessible surface area (backbone atoms only — not comparable to full-atom values): 4846 Å² total; per-residue (Å²): 110,70,69,61,53,51,52,53,54,52,54,57,59,62,66,74,75,62,83,69,77,66,74,73,76,66,74,68,71,72,53,50,75,45,66,82,73,78,60,76,58,86,87,55,55,64,71,57,30,50,54,48,34,53,50,51,52,51,53,51,50,70,66,70,52,44,38,80,45,62,70,80,77,70,72,126

Mean predicted aligned error: 15.11 Å

Foldseek 3Di:
DVVVVVVVVVVVVVVVPDPPPVPPPPVVVPQAEDEQDQDDCPPHDPVVSNVVSVVVVVVVVVVVRHHYDYPVVPDD

pLDDT: mean 76.3, std 16.44, range [45.53, 95.44]

Sequence (76 aa):
MKKIVTIILFLLVTAVAQDEAAVATKKSSAKKTVAVFDFESQGIGESETLTFSERFRTEIGNTGAIRLIERKALEK

Organism: NCBI:txid408172